Protein AF-A0A9E3AL69-F1 (afdb_monomer_lite)

Secondary structure (DSSP, 8-state):
---HHHHHHHHHHHGGGSSSTTHHHHHHHHHHTT-SEEEEEE--TT--GGGSEEEEEE----TTHHHHIIIIIGGG-S--TTT----

Foldseek 3Di:
DDDLVVVLVVLVVCQVVDVVGSQVNQVSVCVVVVHQKGKDWADDPPDALVRTDMDMDGHDDPPVVVVVCVPPVVVVPPDPVRPDDDD

Structure (mmCIF, N/CA/C/O backbone):
data_AF-A0A9E3AL69-F1
#
_entry.id   AF-A0A9E3AL69-F1
#
loop_
_atom_site.group_PDB
_atom_site.id
_atom_site.type_symbol
_atom_site.label_atom_id
_atom_site.label_alt_id
_atom_site.label_comp_id
_atom_site.label_asym_id
_atom_site.label_entity_id
_atom_site.label_seq_id
_atom_site.pdbx_PDB_ins_code
_atom_site.Cartn_x
_atom_site.Cartn_y
_atom_site.Cartn_z
_atom_site.occupancy
_atom_site.B_iso_or_equiv
_atom_site.auth_seq_id
_atom_site.auth_comp_id
_atom_site.auth_asym_id
_atom_site.auth_atom_id
_atom_site.pdbx_PDB_model_num
ATOM 1 N N . MET A 1 1 ? -25.761 3.266 6.705 1.00 46.56 1 MET A N 1
ATOM 2 C CA . MET A 1 1 ? -25.556 1.807 6.652 1.00 46.56 1 MET A CA 1
ATOM 3 C C . MET A 1 1 ? -24.163 1.695 6.091 1.00 46.56 1 MET A C 1
ATOM 5 O O . MET A 1 1 ? -23.998 2.017 4.929 1.00 46.56 1 MET A O 1
ATOM 9 N N . ASP A 1 2 ? -23.172 1.443 6.938 1.00 63.81 2 ASP A N 1
ATOM 10 C CA . ASP A 1 2 ? -21.770 1.483 6.518 1.00 63.81 2 ASP A CA 1
ATOM 11 C C . ASP A 1 2 ? -21.382 0.073 6.086 1.00 63.81 2 ASP A C 1
ATOM 13 O O . ASP A 1 2 ? -20.918 -0.721 6.903 1.00 63.81 2 ASP A O 1
ATOM 17 N N . ASP A 1 3 ? -21.670 -0.276 4.830 1.00 84.25 3 ASP A N 1
ATOM 18 C CA . ASP A 1 3 ? -21.121 -1.491 4.235 1.00 84.25 3 ASP A CA 1
ATOM 19 C C . ASP A 1 3 ? -19.604 -1.282 4.045 1.00 84.25 3 ASP A C 1
ATOM 21 O O . ASP A 1 3 ? -19.199 -0.385 3.295 1.00 84.25 3 ASP A O 1
ATOM 25 N N . PRO A 1 4 ? -18.738 -2.076 4.706 1.00 81.94 4 PRO A N 1
ATOM 26 C CA . PRO A 1 4 ? -17.290 -1.969 4.542 1.00 81.94 4 PRO A CA 1
ATOM 27 C C . PRO A 1 4 ? -16.839 -2.110 3.084 1.00 81.94 4 PRO A C 1
ATOM 29 O O . PRO A 1 4 ? -15.812 -1.551 2.699 1.00 81.94 4 PRO A O 1
ATOM 32 N N . PHE A 1 5 ? -17.599 -2.844 2.267 1.00 87.56 5 PHE A N 1
ATOM 33 C CA . PHE A 1 5 ? -17.310 -2.992 0.849 1.00 87.56 5 PHE A CA 1
ATOM 34 C C . PHE A 1 5 ? -17.629 -1.714 0.063 1.00 87.56 5 PHE A C 1
ATOM 36 O O . PHE A 1 5 ? -16.813 -1.276 -0.745 1.00 87.56 5 PHE A O 1
ATOM 43 N N . GLU A 1 6 ? -18.759 -1.062 0.342 1.00 90.94 6 GLU A N 1
ATOM 44 C CA . GLU A 1 6 ? -19.118 0.228 -0.260 1.00 90.94 6 GLU A CA 1
ATOM 45 C C . GLU A 1 6 ? -18.091 1.317 0.087 1.00 90.94 6 GLU A C 1
ATOM 47 O O . GLU A 1 6 ? -17.629 2.040 -0.798 1.00 90.94 6 GLU A O 1
ATOM 52 N N . ALA A 1 7 ? -17.645 1.373 1.346 1.00 88.81 7 ALA A N 1
ATOM 53 C CA . ALA A 1 7 ? -16.581 2.284 1.772 1.00 88.81 7 ALA A CA 1
ATOM 54 C C . ALA A 1 7 ? -15.272 2.049 0.994 1.00 88.81 7 ALA A C 1
ATOM 56 O O . ALA A 1 7 ? -14.623 3.002 0.557 1.00 88.81 7 ALA A O 1
ATOM 57 N N . LEU A 1 8 ? -14.913 0.783 0.757 1.00 92.88 8 LEU A N 1
ATOM 58 C CA . LEU A 1 8 ? -13.725 0.426 -0.016 1.00 92.88 8 LEU A CA 1
ATOM 59 C C . LEU A 1 8 ? -13.849 0.830 -1.494 1.00 92.88 8 LEU A C 1
ATOM 61 O O . LEU A 1 8 ? -12.877 1.309 -2.080 1.00 92.88 8 LEU A O 1
ATOM 65 N N . LEU A 1 9 ? -15.034 0.677 -2.096 1.00 93.88 9 LEU A N 1
ATOM 66 C CA . LEU A 1 9 ? -15.299 1.119 -3.469 1.00 93.88 9 LEU A CA 1
ATOM 67 C C . LEU A 1 9 ? -15.200 2.642 -3.606 1.00 93.88 9 LEU A C 1
ATOM 69 O O . LEU A 1 9 ? -14.591 3.131 -4.558 1.00 93.88 9 LEU A O 1
ATOM 73 N N . LEU A 1 10 ? -15.735 3.392 -2.641 1.00 93.31 10 LEU A N 1
ATOM 74 C CA . LEU A 1 10 ? -15.629 4.853 -2.611 1.00 93.31 10 LEU A CA 1
ATOM 75 C C . LEU A 1 10 ? -14.173 5.314 -2.465 1.00 93.31 10 LEU A C 1
ATOM 77 O O . LEU A 1 10 ? -13.748 6.240 -3.164 1.00 93.31 10 LEU A O 1
ATOM 81 N N . ALA A 1 11 ? -13.392 4.639 -1.616 1.00 92.94 11 ALA A N 1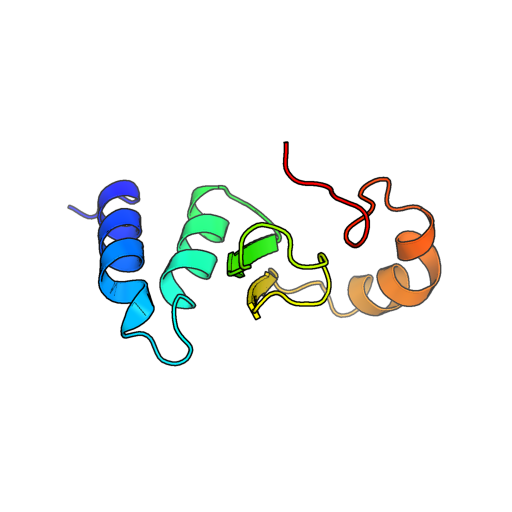
ATOM 82 C CA . ALA A 1 11 ? -11.963 4.897 -1.464 1.00 92.94 11 ALA A CA 1
ATOM 83 C C . ALA A 1 11 ? -11.184 4.571 -2.750 1.00 92.94 11 ALA A C 1
ATOM 85 O O . ALA A 1 11 ? -10.305 5.331 -3.149 1.00 92.94 11 ALA A O 1
ATOM 86 N N . ALA A 1 12 ? -11.532 3.485 -3.449 1.00 94.00 12 ALA A N 1
ATOM 87 C CA . ALA A 1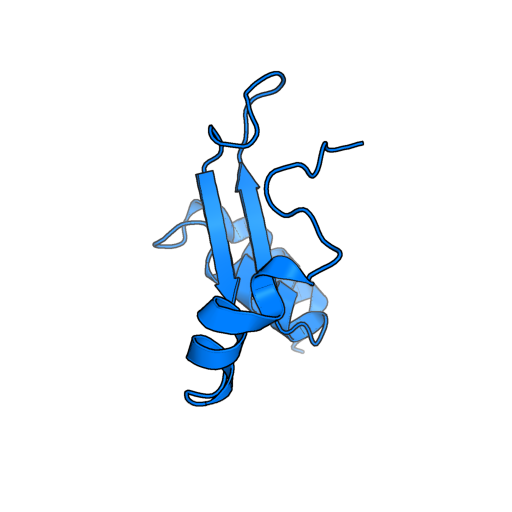 12 ? -10.940 3.153 -4.744 1.00 94.00 12 ALA A CA 1
ATOM 88 C C . ALA A 1 12 ? -11.281 4.201 -5.817 1.00 94.00 12 ALA A C 1
ATOM 90 O O . ALA A 1 12 ? -10.414 4.614 -6.582 1.00 94.00 12 ALA A O 1
ATOM 91 N N . GLN A 1 13 ? -12.531 4.666 -5.864 1.00 96.06 13 GLN A N 1
ATOM 92 C CA . GLN A 1 13 ? -12.962 5.687 -6.819 1.00 96.06 13 GLN A CA 1
ATOM 93 C C . GLN A 1 13 ? -12.278 7.038 -6.566 1.00 96.06 13 GLN A C 1
ATOM 95 O O . GLN A 1 13 ? -11.882 7.717 -7.512 1.00 96.06 13 GLN A O 1
ATOM 100 N N . SER A 1 14 ? -12.133 7.419 -5.296 1.00 94.94 14 SER A N 1
ATOM 101 C CA . SER A 1 14 ? -11.544 8.702 -4.888 1.00 94.94 14 SER A CA 1
ATOM 102 C C . SER A 1 14 ? -10.017 8.671 -4.832 1.00 94.94 14 SER A C 1
ATOM 104 O O . SER A 1 14 ? -9.393 9.723 -4.774 1.00 94.94 14 SER A O 1
ATOM 106 N N . GLY A 1 15 ? -9.407 7.485 -4.910 1.00 94.00 15 GLY A N 1
ATOM 107 C CA . GLY A 1 15 ? -7.974 7.268 -4.730 1.00 94.00 15 GLY A CA 1
ATOM 108 C C . GLY A 1 15 ? -7.052 8.215 -5.511 1.00 94.00 15 GLY A C 1
ATOM 109 O O . GLY A 1 15 ? -6.126 8.750 -4.903 1.00 94.00 15 GLY A O 1
ATOM 110 N N . PRO A 1 16 ? -7.277 8.515 -6.808 1.00 95.25 16 PRO A N 1
ATOM 111 C CA . PRO A 1 16 ? -6.455 9.484 -7.541 1.00 95.25 16 PRO A CA 1
ATOM 112 C C . PRO A 1 16 ? -6.459 10.909 -6.967 1.00 95.25 16 PRO A C 1
ATOM 114 O O . PRO A 1 16 ? -5.565 11.684 -7.295 1.00 95.25 16 PRO A O 1
ATOM 117 N N . LEU A 1 17 ? -7.480 11.263 -6.179 1.00 95.94 17 LEU A N 1
ATOM 118 C CA . LEU A 1 17 ? -7.694 12.592 -5.602 1.00 95.94 17 LEU A CA 1
ATOM 119 C C . LEU A 1 17 ? -7.138 12.720 -4.173 1.00 95.94 17 LEU A C 1
ATOM 121 O O . LEU A 1 17 ? -7.087 13.835 -3.655 1.00 95.94 17 LEU A O 1
ATOM 125 N N . ASP A 1 18 ? -6.741 11.612 -3.537 1.00 93.31 18 ASP A N 1
ATOM 126 C CA . ASP A 1 18 ? -6.105 11.632 -2.217 1.00 93.31 18 ASP A CA 1
ATOM 127 C C . ASP A 1 18 ? -4.748 12.363 -2.260 1.00 93.31 18 ASP A C 1
ATOM 129 O O . ASP A 1 18 ? -4.053 12.368 -3.278 1.00 93.31 18 ASP A O 1
ATOM 133 N N . ASP A 1 19 ? -4.320 12.897 -1.111 1.00 89.38 19 ASP A N 1
ATOM 134 C CA . ASP A 1 19 ? -2.963 13.414 -0.905 1.00 89.38 19 ASP A CA 1
ATOM 135 C C . ASP A 1 19 ? -2.269 12.691 0.274 1.00 89.38 19 ASP A C 1
ATOM 137 O O . ASP A 1 19 ? -2.612 12.921 1.443 1.00 89.38 19 ASP A O 1
ATOM 141 N N . PRO A 1 20 ? -1.308 11.779 0.017 1.00 89.69 20 PRO A N 1
ATOM 142 C CA . PRO A 1 20 ? -0.886 11.274 -1.294 1.00 89.69 20 PRO A C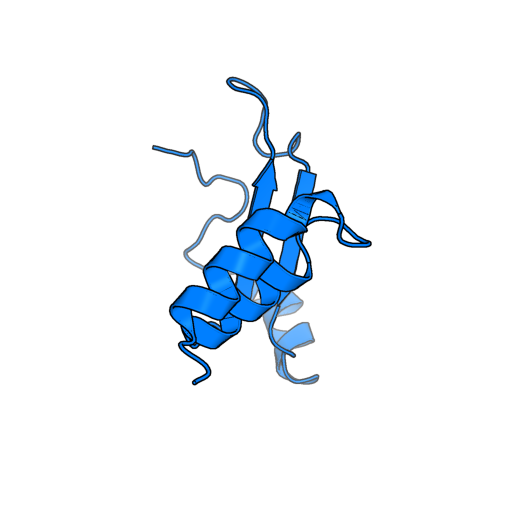A 1
ATOM 143 C C . PRO A 1 20 ? -1.934 10.346 -1.951 1.00 89.69 20 PRO A C 1
ATOM 145 O O . PRO A 1 20 ? -2.692 9.696 -1.222 1.00 89.69 20 PRO A O 1
ATOM 148 N N . PRO A 1 21 ? -1.930 10.198 -3.296 1.00 93.69 21 PRO A N 1
ATOM 149 C CA . PRO A 1 21 ? -2.897 9.371 -4.015 1.00 93.69 21 PRO A CA 1
ATOM 150 C C . PRO A 1 21 ? -2.974 7.936 -3.491 1.00 93.69 21 PRO A C 1
ATOM 152 O O . PRO A 1 21 ? -1.953 7.320 -3.176 1.00 93.69 21 PRO A O 1
ATOM 155 N N . TRP A 1 22 ? -4.188 7.387 -3.465 1.00 95.50 22 TRP A N 1
ATOM 156 C CA . TRP A 1 22 ? -4.527 6.009 -3.092 1.00 95.50 22 TRP A CA 1
ATOM 157 C C . TRP A 1 22 ? -4.259 5.633 -1.637 1.00 95.50 22 TRP A C 1
ATOM 159 O O . TRP A 1 22 ? -4.377 4.461 -1.267 1.00 95.50 22 TRP A O 1
ATOM 169 N N . ARG A 1 23 ? -3.898 6.598 -0.791 1.00 93.62 23 ARG A N 1
ATOM 170 C CA . ARG A 1 23 ? -3.564 6.329 0.605 1.00 93.62 23 ARG A CA 1
ATOM 171 C C . ARG A 1 23 ? -4.748 5.768 1.383 1.00 93.62 23 ARG A C 1
ATOM 173 O O . ARG A 1 23 ? -4.551 4.807 2.130 1.00 93.62 23 ARG A O 1
ATOM 180 N N . ALA A 1 24 ? -5.940 6.349 1.231 1.00 93.88 24 ALA A N 1
ATOM 181 C CA . ALA A 1 24 ? -7.117 5.893 1.966 1.00 93.88 24 ALA A CA 1
ATOM 182 C C . ALA A 1 24 ? -7.475 4.464 1.550 1.00 93.88 24 ALA A C 1
ATOM 184 O O . ALA A 1 24 ? -7.550 3.574 2.396 1.00 93.88 24 ALA A O 1
ATOM 185 N N . PHE A 1 25 ? -7.537 4.220 0.238 1.00 95.75 25 PHE A N 1
ATOM 186 C CA . PHE A 1 25 ? -7.823 2.901 -0.320 1.00 95.75 25 PHE A CA 1
ATOM 187 C C . PHE A 1 25 ? -6.884 1.808 0.206 1.00 95.75 25 PHE A C 1
ATOM 189 O O . PHE A 1 25 ? -7.350 0.771 0.672 1.00 95.75 25 PHE A O 1
ATOM 196 N N . VAL A 1 26 ? -5.564 2.030 0.176 1.00 95.19 26 VAL A N 1
ATOM 197 C CA . VAL A 1 26 ? -4.592 1.026 0.646 1.00 95.19 26 VAL A CA 1
ATOM 198 C C . VAL A 1 26 ? -4.744 0.760 2.150 1.00 95.19 26 VAL A C 1
ATOM 200 O O . VAL A 1 26 ? -4.616 -0.388 2.582 1.00 95.19 26 VAL A O 1
ATOM 203 N N . SER A 1 27 ? -5.056 1.786 2.949 1.00 93.06 27 SER A N 1
ATOM 204 C CA . SER A 1 27 ? -5.269 1.616 4.391 1.00 93.06 27 SER A CA 1
ATOM 205 C C . SER A 1 27 ? -6.565 0.872 4.710 1.00 93.06 27 SER A C 1
ATOM 207 O O . SER A 1 27 ? -6.570 -0.036 5.547 1.00 93.06 27 SER A O 1
ATOM 209 N N . ASP A 1 28 ? -7.651 1.203 4.017 1.00 93.75 28 ASP A N 1
ATOM 210 C CA . ASP A 1 28 ? -8.951 0.575 4.233 1.00 93.75 28 ASP A CA 1
ATOM 211 C C . ASP A 1 28 ? -8.971 -0.865 3.719 1.00 93.75 28 ASP A C 1
ATOM 213 O O . ASP A 1 28 ? -9.477 -1.745 4.415 1.00 93.75 28 ASP A O 1
ATOM 217 N N . LEU A 1 29 ? -8.306 -1.150 2.593 1.00 93.94 29 LEU A N 1
ATOM 218 C CA . LEU A 1 29 ? -8.090 -2.515 2.107 1.00 93.94 29 LEU A CA 1
ATOM 219 C C . LEU A 1 29 ? -7.374 -3.367 3.159 1.00 93.94 29 LEU A C 1
ATOM 221 O O . LEU A 1 29 ? -7.810 -4.478 3.470 1.00 93.94 29 LEU A O 1
ATOM 225 N N . ARG A 1 30 ? -6.288 -2.841 3.742 1.00 93.06 30 ARG A N 1
ATOM 226 C CA . ARG A 1 30 ? -5.548 -3.544 4.794 1.00 93.06 30 ARG A CA 1
ATOM 227 C C . ARG A 1 30 ? -6.452 -3.870 5.979 1.00 93.06 30 ARG A C 1
ATOM 229 O O . ARG A 1 30 ? -6.420 -4.995 6.474 1.00 93.06 30 ARG A O 1
ATOM 236 N N . ARG A 1 31 ? -7.230 -2.892 6.452 1.00 91.12 31 ARG A N 1
ATOM 237 C CA . ARG A 1 31 ? -8.136 -3.062 7.598 1.00 91.12 31 ARG A CA 1
ATOM 238 C C . ARG A 1 31 ? -9.236 -4.076 7.295 1.00 91.12 31 ARG A C 1
ATOM 240 O O . ARG A 1 31 ? -9.463 -4.956 8.118 1.00 91.12 31 ARG A O 1
ATOM 247 N N . ALA A 1 32 ? -9.859 -3.988 6.120 1.00 91.44 32 ALA A N 1
ATOM 248 C CA . ALA A 1 32 ? -10.928 -4.886 5.691 1.00 91.44 32 ALA A CA 1
ATOM 249 C C . ALA A 1 32 ? -10.468 -6.350 5.616 1.00 91.44 32 ALA A C 1
ATOM 251 O O . ALA A 1 32 ? -11.216 -7.253 5.981 1.00 91.44 32 ALA A O 1
ATOM 252 N N . LEU A 1 33 ? -9.221 -6.587 5.199 1.00 90.06 33 LEU A N 1
ATOM 253 C CA . LEU A 1 33 ? -8.634 -7.927 5.116 1.00 90.06 33 LEU A CA 1
ATOM 254 C C . LEU A 1 33 ? -7.979 -8.404 6.423 1.00 90.06 33 LEU A C 1
ATOM 256 O O . LEU A 1 33 ? -7.439 -9.508 6.461 1.00 90.06 33 LEU A O 1
ATOM 260 N N . GLY A 1 34 ? -7.972 -7.588 7.484 1.00 88.06 34 GLY A N 1
ATOM 261 C CA . GLY A 1 34 ? -7.256 -7.906 8.725 1.00 88.06 34 GLY A CA 1
ATOM 262 C C . GLY A 1 34 ? -5.739 -8.044 8.533 1.00 88.06 34 GLY A C 1
ATOM 263 O O . GLY A 1 34 ? -5.081 -8.780 9.266 1.00 88.06 34 GLY A O 1
ATOM 264 N N . GLY A 1 35 ? -5.181 -7.373 7.523 1.00 84.12 35 GLY A N 1
ATOM 265 C CA . GLY A 1 35 ? -3.774 -7.468 7.155 1.00 84.12 35 GLY A CA 1
ATOM 266 C C . GLY A 1 35 ? -2.852 -6.607 8.022 1.00 84.12 35 GLY A C 1
ATOM 267 O O . GLY A 1 35 ? -3.212 -5.533 8.514 1.00 84.12 35 GLY A O 1
ATOM 268 N N . ASN A 1 36 ? -1.596 -7.040 8.132 1.00 84.88 36 ASN A N 1
ATOM 269 C CA . ASN A 1 36 ? -0.527 -6.263 8.773 1.00 84.88 36 ASN A CA 1
ATOM 270 C C . ASN A 1 36 ? 0.239 -5.376 7.782 1.00 84.88 36 ASN A C 1
ATOM 272 O O . ASN A 1 36 ? 1.052 -4.549 8.185 1.00 84.88 36 ASN A O 1
ATOM 276 N N . PHE A 1 37 ? -0.005 -5.539 6.486 1.00 84.31 37 PHE A N 1
ATOM 277 C CA . PHE A 1 37 ? 0.635 -4.773 5.427 1.00 84.31 37 PHE A CA 1
ATOM 278 C C . PHE A 1 37 ? -0.253 -4.791 4.185 1.00 84.31 37 PHE A C 1
ATOM 280 O O . PHE A 1 37 ? -0.843 -5.822 3.871 1.00 84.31 37 PHE A O 1
ATOM 287 N N . ALA A 1 38 ? -0.326 -3.668 3.478 1.00 90.81 38 ALA A N 1
ATOM 288 C CA . ALA A 1 38 ? -0.852 -3.606 2.121 1.00 90.81 38 ALA A CA 1
ATOM 289 C C . ALA A 1 38 ? -0.022 -2.625 1.291 1.00 90.81 38 ALA A C 1
ATOM 291 O O . ALA A 1 38 ? 0.484 -1.624 1.810 1.00 90.81 38 ALA A O 1
ATOM 292 N N . ASN A 1 39 ? 0.105 -2.898 -0.003 1.00 89.81 39 ASN A N 1
ATOM 293 C CA . ASN A 1 39 ? 0.681 -1.969 -0.960 1.00 89.81 39 ASN A CA 1
ATOM 294 C C . ASN A 1 39 ? -0.079 -1.983 -2.291 1.00 89.81 39 ASN A C 1
ATOM 296 O O . ASN A 1 39 ? -0.760 -2.942 -2.639 1.00 89.81 39 ASN A O 1
ATOM 300 N N . LEU A 1 40 ? 0.060 -0.888 -3.030 1.00 91.50 40 LEU A N 1
ATOM 301 C CA . LEU A 1 40 ? -0.409 -0.719 -4.396 1.00 91.50 40 LEU A CA 1
ATOM 302 C C . LEU A 1 40 ? 0.769 -0.227 -5.235 1.00 91.50 40 LEU A C 1
ATOM 304 O O . LEU A 1 40 ? 1.428 0.748 -4.868 1.00 91.50 40 LEU A O 1
ATOM 308 N N . ILE A 1 41 ? 1.053 -0.918 -6.339 1.00 88.56 41 ILE A N 1
ATOM 309 C CA . ILE A 1 41 ? 2.197 -0.628 -7.207 1.00 88.56 41 ILE A CA 1
ATOM 310 C C . ILE A 1 41 ? 1.681 -0.250 -8.593 1.00 88.56 41 ILE A C 1
ATOM 312 O O . ILE A 1 41 ? 1.068 -1.067 -9.277 1.00 88.56 41 ILE A O 1
ATOM 316 N N . PHE A 1 42 ? 1.985 0.968 -9.032 1.00 88.25 42 PHE A N 1
ATOM 317 C CA . PHE A 1 42 ? 1.781 1.400 -10.410 1.00 88.25 42 PHE A CA 1
ATOM 318 C C . PHE A 1 42 ? 3.067 1.197 -11.190 1.00 88.25 42 PHE A C 1
ATOM 320 O O . PHE A 1 42 ? 4.098 1.797 -10.880 1.00 88.25 42 PHE A O 1
ATOM 327 N N . ARG A 1 43 ? 3.012 0.363 -12.225 1.00 87.81 43 ARG A N 1
ATOM 328 C CA . ARG A 1 43 ? 4.161 0.076 -13.079 1.00 87.81 43 ARG A CA 1
ATOM 329 C C . ARG A 1 43 ? 3.720 -0.046 -14.531 1.00 87.81 43 ARG A C 1
ATOM 331 O O . ARG A 1 43 ? 2.657 -0.591 -14.817 1.00 87.81 43 ARG A O 1
ATOM 338 N N . ARG A 1 44 ? 4.543 0.458 -15.451 1.00 87.38 44 ARG A N 1
ATOM 339 C CA . ARG A 1 44 ? 4.330 0.267 -16.892 1.00 87.38 44 ARG A CA 1
ATOM 340 C C . ARG A 1 44 ? 4.569 -1.195 -17.266 1.00 87.38 44 ARG A C 1
ATOM 342 O O . ARG A 1 44 ? 5.438 -1.851 -16.694 1.00 87.38 44 ARG A O 1
ATOM 349 N N . ALA A 1 45 ? 3.838 -1.692 -18.258 1.00 84.31 45 ALA A N 1
ATOM 350 C CA . ALA A 1 45 ? 4.103 -3.015 -18.810 1.00 84.31 45 ALA A CA 1
ATOM 351 C C . ALA A 1 45 ? 5.560 -3.101 -19.310 1.00 84.31 45 ALA A C 1
ATOM 353 O O . ALA A 1 45 ? 6.035 -2.192 -19.990 1.00 84.31 45 ALA A O 1
ATOM 354 N N . GLY A 1 46 ? 6.269 -4.171 -18.937 1.00 81.81 46 GLY A N 1
ATOM 355 C CA . GLY A 1 46 ? 7.670 -4.405 -19.313 1.00 81.81 46 GLY A CA 1
ATOM 356 C C . GLY A 1 46 ? 8.731 -3.660 -18.489 1.00 81.81 46 GLY A C 1
ATOM 357 O O . GLY A 1 46 ? 9.912 -3.925 -18.682 1.00 81.81 46 GLY A O 1
ATOM 358 N N . ALA A 1 47 ? 8.350 -2.769 -17.567 1.00 81.38 47 ALA A N 1
ATOM 359 C CA . ALA A 1 47 ? 9.304 -2.071 -16.701 1.00 81.38 47 ALA A CA 1
ATOM 360 C C . ALA A 1 47 ? 9.843 -2.976 -15.577 1.00 81.38 47 ALA A C 1
ATOM 362 O O . ALA A 1 47 ? 9.146 -3.883 -15.096 1.00 81.38 47 ALA A O 1
ATOM 363 N N . ALA A 1 48 ? 11.067 -2.710 -15.111 1.00 78.88 48 ALA A N 1
ATOM 364 C CA . ALA A 1 48 ? 11.670 -3.478 -14.021 1.00 78.88 48 ALA A CA 1
ATOM 365 C C . ALA A 1 48 ? 10.870 -3.304 -12.708 1.00 78.88 48 ALA A C 1
ATOM 367 O O . ALA A 1 48 ? 10.237 -2.263 -12.511 1.00 78.88 48 ALA A O 1
ATOM 368 N N . PRO A 1 49 ? 10.859 -4.287 -11.782 1.00 70.81 49 PRO A N 1
ATOM 369 C CA . PRO A 1 49 ? 10.134 -4.166 -10.508 1.00 70.81 49 PRO A CA 1
ATOM 370 C C . PRO A 1 49 ? 10.505 -2.915 -9.695 1.00 70.81 49 PRO A C 1
ATOM 372 O O . PRO A 1 49 ? 9.650 -2.332 -9.034 1.00 70.81 49 PRO A O 1
ATOM 375 N N . SER A 1 50 ? 11.758 -2.465 -9.799 1.00 76.31 50 SER A N 1
ATOM 376 C CA . SER A 1 50 ? 12.278 -1.259 -9.147 1.00 76.31 50 SER A CA 1
ATOM 377 C C . SER A 1 50 ? 11.767 0.063 -9.735 1.00 76.31 50 SER A C 1
ATOM 379 O O . SER A 1 50 ? 11.985 1.108 -9.135 1.00 76.31 50 SER A O 1
ATOM 381 N N . GLU A 1 51 ? 11.108 0.045 -10.897 1.00 77.81 51 GLU A N 1
ATOM 382 C CA . GLU A 1 51 ? 10.691 1.245 -11.644 1.00 77.81 51 GLU A CA 1
ATOM 383 C C . GLU A 1 51 ? 9.210 1.616 -11.419 1.00 77.81 51 GLU A C 1
ATOM 385 O O . GLU A 1 51 ? 8.637 2.415 -12.162 1.00 77.81 51 GLU A O 1
ATOM 390 N N . GLY A 1 52 ? 8.562 1.021 -10.412 1.00 81.62 52 GLY A N 1
ATOM 391 C CA . GLY A 1 52 ? 7.173 1.304 -10.046 1.00 81.62 52 GLY A CA 1
ATOM 392 C C . GLY A 1 52 ? 7.020 2.396 -8.983 1.00 81.62 52 GLY A C 1
ATOM 393 O O . GLY A 1 52 ? 7.877 2.578 -8.120 1.00 81.62 52 GLY A O 1
ATOM 394 N N . ILE A 1 53 ? 5.878 3.085 -8.999 1.00 85.25 53 ILE A N 1
ATOM 395 C CA . ILE A 1 53 ? 5.443 3.943 -7.888 1.00 85.25 53 ILE A CA 1
ATOM 396 C C . ILE A 1 53 ? 4.688 3.062 -6.894 1.00 85.25 53 ILE A C 1
ATOM 398 O O . ILE A 1 53 ? 3.730 2.392 -7.277 1.00 85.25 53 ILE A O 1
ATOM 402 N N . MET A 1 54 ? 5.106 3.065 -5.627 1.00 87.00 54 MET A N 1
ATOM 403 C CA . MET A 1 54 ? 4.508 2.241 -4.576 1.00 87.00 54 MET A CA 1
ATOM 404 C C . MET A 1 54 ? 3.834 3.100 -3.507 1.00 87.00 54 MET A C 1
ATOM 406 O O . MET A 1 54 ? 4.480 3.922 -2.858 1.00 87.00 54 MET A O 1
ATOM 410 N N . VAL A 1 55 ? 2.554 2.831 -3.266 1.00 90.12 55 VAL A N 1
ATOM 411 C CA . VAL A 1 55 ? 1.809 3.292 -2.089 1.00 90.12 55 VAL A CA 1
ATOM 412 C C . VAL A 1 55 ? 1.762 2.133 -1.101 1.00 90.12 55 VAL A C 1
ATOM 414 O O . VAL A 1 55 ? 1.470 1.008 -1.495 1.00 90.12 55 VAL A O 1
ATOM 417 N N . ARG A 1 56 ? 2.087 2.368 0.172 1.00 89.88 56 ARG A N 1
ATOM 418 C CA . ARG A 1 56 ? 2.145 1.315 1.198 1.00 89.88 56 ARG A CA 1
ATOM 419 C C . ARG A 1 56 ? 1.526 1.785 2.505 1.00 89.88 56 ARG A C 1
ATOM 421 O O . ARG A 1 56 ? 1.816 2.894 2.949 1.00 89.88 56 ARG A O 1
ATOM 428 N N . ASP A 1 57 ? 0.752 0.912 3.134 1.00 88.94 57 ASP A N 1
ATOM 429 C CA . ASP A 1 57 ? 0.250 1.079 4.497 1.00 88.94 57 ASP A CA 1
ATOM 430 C C . ASP A 1 57 ? 0.713 -0.122 5.334 1.00 88.94 57 ASP A C 1
ATOM 432 O O . ASP A 1 57 ? 0.079 -1.179 5.314 1.00 88.94 57 ASP A O 1
ATOM 436 N N . PRO A 1 58 ? 1.858 -0.033 6.029 1.00 85.38 58 PRO A N 1
ATOM 437 C CA . PRO A 1 58 ? 2.211 -1.017 7.039 1.00 85.38 58 PRO A CA 1
ATOM 438 C C . PRO A 1 58 ? 1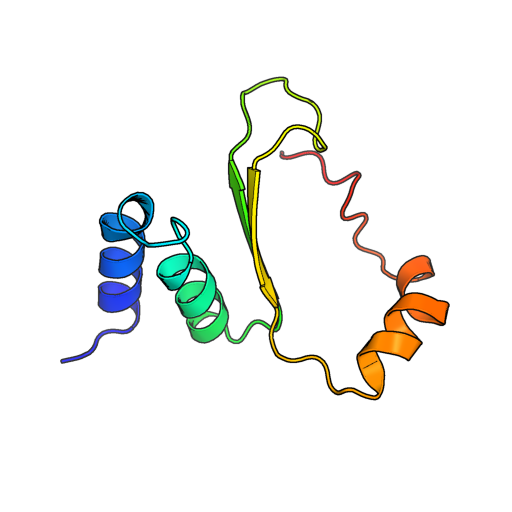.364 -0.784 8.294 1.00 85.38 58 PRO A C 1
ATOM 440 O O . PRO A 1 58 ? 1.228 0.348 8.761 1.00 85.38 58 PRO A O 1
ATOM 443 N N . ALA A 1 59 ? 0.860 -1.854 8.908 1.00 82.69 59 ALA A N 1
ATOM 444 C CA . ALA A 1 59 ? 0.417 -1.764 10.290 1.00 82.69 59 ALA A CA 1
ATOM 445 C C . ALA A 1 59 ? 1.607 -1.336 11.173 1.00 82.69 59 ALA A C 1
ATOM 447 O O . ALA A 1 59 ? 2.762 -1.639 10.843 1.00 82.69 59 ALA A O 1
ATOM 448 N N . PRO A 1 60 ? 1.361 -0.645 12.298 1.00 78.06 60 PRO A N 1
ATOM 449 C CA . PRO A 1 60 ? 2.415 -0.329 13.246 1.00 78.06 60 PRO A CA 1
ATOM 450 C C . PRO A 1 60 ? 3.093 -1.623 13.710 1.00 78.06 60 PRO A C 1
ATOM 452 O O . PRO A 1 60 ? 2.528 -2.412 14.465 1.00 78.06 60 PRO A O 1
ATOM 455 N N . LEU A 1 61 ? 4.314 -1.858 13.233 1.00 72.31 61 LEU A N 1
ATOM 456 C CA . LEU A 1 61 ? 5.204 -2.840 13.836 1.00 72.31 61 LEU A CA 1
ATOM 457 C C . LEU A 1 61 ? 5.556 -2.329 15.227 1.00 72.31 61 LEU A C 1
ATOM 459 O O . LEU A 1 61 ? 5.891 -1.155 15.373 1.00 72.31 61 LEU A O 1
ATOM 463 N N . SER A 1 62 ? 5.507 -3.204 16.231 1.00 76.56 62 SER A N 1
ATOM 464 C CA . SER A 1 62 ? 5.987 -2.823 17.557 1.00 76.56 62 SER A CA 1
ATOM 465 C C . SER A 1 62 ? 7.442 -2.360 17.464 1.00 76.56 62 SER A C 1
ATOM 467 O O . SER A 1 62 ? 8.234 -2.923 16.697 1.00 76.56 62 SER A O 1
ATOM 469 N N . ASP A 1 63 ? 7.813 -1.369 18.276 1.00 77.69 63 ASP A N 1
ATOM 470 C CA . ASP A 1 63 ? 9.177 -0.816 18.303 1.00 77.69 63 ASP A CA 1
ATOM 471 C C . ASP A 1 63 ? 10.239 -1.891 18.577 1.00 77.69 63 ASP A C 1
ATOM 473 O O . ASP A 1 63 ? 11.399 -1.754 18.201 1.00 77.69 63 ASP A O 1
ATOM 477 N N . ARG A 1 64 ? 9.825 -3.014 19.175 1.00 80.56 64 ARG A N 1
ATOM 478 C CA . ARG A 1 64 ? 10.660 -4.192 19.403 1.00 80.56 64 ARG A CA 1
ATOM 479 C C . ARG A 1 64 ? 10.861 -5.049 18.150 1.00 80.56 64 ARG A C 1
ATOM 481 O O . ARG A 1 64 ? 11.946 -5.589 17.961 1.00 80.56 64 ARG A O 1
ATOM 488 N N . LEU A 1 65 ? 9.831 -5.230 17.321 1.00 78.12 65 LEU A N 1
ATOM 489 C CA . LEU A 1 65 ? 9.887 -6.125 16.158 1.00 78.12 65 LEU A CA 1
ATOM 490 C C . LEU A 1 65 ? 10.600 -5.498 14.962 1.00 78.12 65 LEU A C 1
ATOM 492 O O . LEU A 1 65 ? 11.248 -6.218 14.209 1.00 78.12 65 LEU A O 1
ATOM 496 N N . ARG A 1 66 ? 10.515 -4.175 14.793 1.00 77.25 66 ARG A N 1
ATOM 497 C CA . ARG A 1 66 ? 11.148 -3.471 13.670 1.00 77.25 66 ARG A CA 1
ATOM 498 C C . ARG A 1 66 ? 12.673 -3.702 13.569 1.00 77.25 66 ARG A C 1
ATOM 500 O O . ARG A 1 66 ? 13.103 -4.117 12.493 1.00 77.25 66 ARG A O 1
ATOM 507 N N . PRO A 1 67 ? 13.489 -3.492 14.623 1.00 82.19 67 PRO A N 1
ATOM 508 C CA . PRO A 1 67 ? 14.929 -3.760 14.551 1.00 82.19 67 PRO A CA 1
ATOM 509 C C . PRO A 1 67 ? 15.230 -5.256 14.390 1.00 82.19 67 PRO A C 1
ATOM 511 O O . PRO A 1 67 ? 16.032 -5.631 13.542 1.00 82.19 67 PRO A O 1
ATOM 514 N N . LEU A 1 68 ? 14.504 -6.130 15.101 1.00 83.94 68 LEU A N 1
ATOM 515 C CA . LEU A 1 68 ? 14.671 -7.586 14.988 1.00 83.94 68 LEU A CA 1
ATOM 516 C C . LEU A 1 68 ? 14.410 -8.106 13.569 1.00 83.94 68 LEU A C 1
ATOM 518 O O . LEU A 1 68 ? 15.104 -9.007 13.096 1.00 83.94 68 LEU A O 1
ATOM 522 N N . TYR A 1 69 ? 13.411 -7.547 12.885 1.00 78.56 69 TYR A N 1
ATOM 523 C CA . TYR A 1 69 ? 13.131 -7.909 11.505 1.00 78.56 69 TYR A CA 1
ATOM 524 C C . TYR A 1 69 ? 14.267 -7.477 10.576 1.00 78.56 69 TYR A C 1
ATOM 526 O O . TYR A 1 69 ? 14.776 -8.307 9.829 1.00 78.56 69 TYR A O 1
ATOM 534 N N . ALA A 1 70 ? 14.709 -6.220 10.670 1.00 77.12 70 ALA A N 1
ATOM 535 C CA . ALA A 1 70 ? 15.776 -5.686 9.825 1.00 77.12 70 ALA A CA 1
ATOM 536 C C . ALA A 1 70 ? 17.120 -6.415 10.013 1.00 77.12 70 ALA A C 1
ATOM 538 O O . ALA A 1 70 ? 17.828 -6.653 9.041 1.00 77.12 70 ALA A O 1
ATOM 539 N N . GLU A 1 71 ? 17.460 -6.784 11.248 1.00 83.94 71 GLU A N 1
ATOM 540 C CA . GLU A 1 71 ? 18.763 -7.371 11.581 1.00 83.94 71 GLU A CA 1
ATOM 541 C C . GLU A 1 71 ? 18.819 -8.892 11.398 1.00 83.94 71 GLU A C 1
ATOM 543 O O . GLU A 1 71 ? 19.899 -9.445 11.195 1.00 83.94 71 GLU A O 1
ATOM 548 N N . ARG A 1 72 ? 17.678 -9.591 11.504 1.00 81.31 72 ARG A N 1
ATOM 549 C CA . ARG A 1 72 ? 17.670 -11.058 11.607 1.00 81.31 72 ARG A CA 1
ATOM 550 C C . ARG A 1 72 ? 16.624 -11.752 10.747 1.00 81.31 72 ARG A C 1
A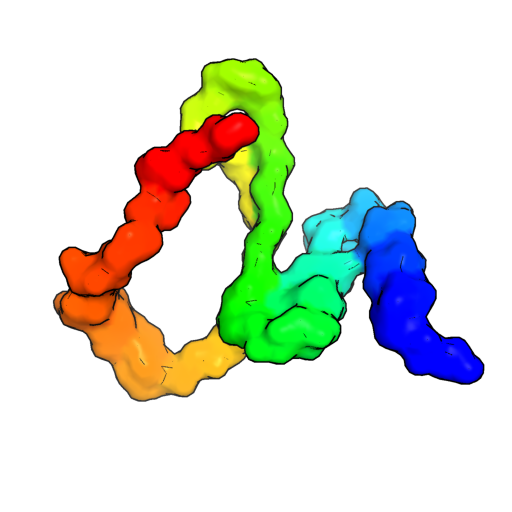TOM 552 O O . ARG A 1 72 ? 16.951 -12.751 10.115 1.00 81.31 72 ARG A O 1
ATOM 559 N N . PHE A 1 73 ? 15.375 -11.289 10.747 1.00 80.81 73 PHE A N 1
ATOM 560 C CA . PHE A 1 73 ? 14.300 -12.033 10.076 1.00 80.81 73 PHE A CA 1
ATOM 561 C C . PHE A 1 73 ? 14.168 -11.725 8.587 1.00 80.81 73 PHE A C 1
ATOM 563 O O . PHE A 1 73 ? 13.703 -12.591 7.858 1.00 80.81 73 PHE A O 1
ATOM 570 N N . PHE A 1 74 ? 14.643 -10.567 8.120 1.00 76.38 74 PHE A N 1
ATOM 571 C CA . PHE A 1 74 ? 14.625 -10.202 6.702 1.00 76.38 74 PHE A CA 1
ATOM 572 C C . PHE A 1 74 ? 15.280 -11.270 5.811 1.00 76.38 74 PHE A C 1
ATOM 574 O O . PHE A 1 74 ? 14.731 -11.630 4.779 1.00 76.38 74 PHE A O 1
ATOM 581 N N . ALA A 1 75 ? 16.415 -11.834 6.239 1.00 76.50 75 ALA A N 1
ATOM 582 C CA . ALA A 1 75 ? 17.129 -12.868 5.486 1.00 76.50 75 ALA A CA 1
ATOM 583 C C . ALA A 1 75 ? 16.414 -14.234 5.460 1.00 76.50 75 ALA A C 1
ATOM 585 O O . ALA A 1 75 ? 16.786 -15.103 4.677 1.00 76.50 75 ALA A O 1
ATOM 586 N N . ALA A 1 76 ? 15.430 -14.438 6.338 1.00 81.00 76 ALA A N 1
ATOM 587 C CA . ALA A 1 76 ? 14.657 -15.670 6.451 1.00 81.00 76 ALA A CA 1
ATOM 588 C C . ALA A 1 76 ? 13.215 -15.516 5.938 1.00 81.00 76 ALA A C 1
ATOM 590 O O . ALA A 1 76 ? 12.459 -16.486 5.995 1.00 81.00 76 ALA A O 1
ATOM 591 N N . ASP A 1 77 ? 12.817 -14.322 5.478 1.00 76.12 77 ASP A N 1
ATOM 592 C CA . ASP A 1 77 ? 11.486 -14.111 4.914 1.00 76.12 77 ASP A CA 1
ATOM 593 C C . ASP A 1 77 ? 11.386 -14.872 3.576 1.00 76.12 77 ASP A C 1
ATOM 595 O O . ASP A 1 77 ? 12.174 -14.610 2.663 1.00 76.12 77 ASP A O 1
ATOM 599 N N . PRO A 1 78 ? 10.456 -15.839 3.443 1.00 74.38 78 PRO A N 1
ATOM 600 C CA . PRO A 1 78 ? 10.299 -16.617 2.220 1.00 74.38 78 PRO A CA 1
ATOM 601 C C . PRO A 1 78 ? 9.690 -15.808 1.070 1.00 74.38 78 PRO A C 1
ATOM 603 O O . PRO A 1 78 ? 9.612 -16.326 -0.042 1.00 74.38 78 PRO A O 1
ATOM 606 N N . ILE A 1 79 ? 9.214 -14.583 1.321 1.00 68.38 79 ILE A N 1
ATOM 607 C CA . ILE A 1 79 ? 8.646 -13.701 0.308 1.00 68.38 79 ILE A CA 1
ATOM 608 C C . ILE A 1 79 ? 9.775 -12.864 -0.304 1.00 68.38 79 ILE A C 1
ATOM 610 O O . ILE A 1 79 ? 10.296 -11.949 0.341 1.00 68.38 79 ILE A O 1
ATOM 614 N N . PRO A 1 80 ? 10.146 -13.101 -1.574 1.00 65.12 80 PRO A N 1
ATOM 615 C CA . PRO A 1 80 ? 11.201 -12.339 -2.215 1.00 65.12 80 PRO A CA 1
ATOM 616 C C . PRO A 1 80 ? 10.623 -11.016 -2.729 1.00 65.12 80 PRO A C 1
ATOM 618 O O . PRO A 1 80 ? 10.384 -10.861 -3.923 1.00 65.12 80 PRO A O 1
ATOM 621 N N . TYR A 1 81 ? 10.376 -10.051 -1.835 1.00 61.44 81 TYR A N 1
ATOM 622 C CA . TYR A 1 81 ? 9.661 -8.797 -2.143 1.00 61.44 81 TYR A CA 1
ATOM 623 C C . TYR A 1 81 ? 10.171 -8.056 -3.394 1.00 61.44 81 TYR A C 1
ATOM 625 O O . TYR A 1 81 ? 9.398 -7.359 -4.047 1.00 61.44 81 TYR A O 1
ATOM 633 N N . PHE A 1 82 ? 11.456 -8.202 -3.737 1.00 53.31 82 PHE A N 1
ATOM 634 C CA . PHE A 1 82 ? 12.080 -7.571 -4.906 1.00 53.31 82 PHE A CA 1
ATOM 635 C C . PHE A 1 82 ? 12.125 -8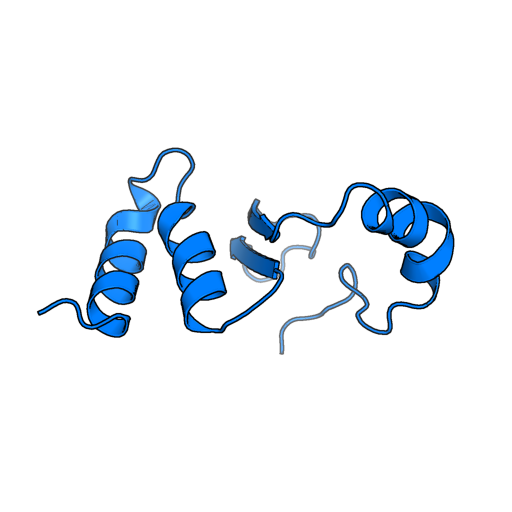.457 -6.163 1.00 53.31 82 PHE A C 1
ATOM 637 O O . PHE A 1 82 ? 12.339 -7.937 -7.255 1.00 53.31 82 PHE A O 1
ATOM 644 N N . GLU A 1 83 ? 11.903 -9.767 -6.029 1.00 54.38 83 GLU A N 1
ATOM 645 C CA . GLU A 1 83 ? 11.940 -10.739 -7.134 1.00 54.38 83 GLU A CA 1
ATOM 646 C C . GLU A 1 83 ? 10.549 -11.269 -7.504 1.00 54.38 83 GLU A C 1
ATOM 648 O O . GLU A 1 83 ? 10.420 -12.059 -8.440 1.00 54.38 83 GLU A O 1
ATOM 653 N N . MET A 1 84 ? 9.494 -10.822 -6.807 1.00 53.16 84 MET A N 1
ATOM 654 C CA . MET A 1 84 ? 8.111 -11.129 -7.170 1.00 53.16 84 MET A CA 1
ATOM 655 C C . MET A 1 84 ? 7.833 -10.653 -8.603 1.00 53.16 84 MET A C 1
ATOM 657 O O . MET A 1 84 ? 7.622 -9.468 -8.877 1.00 53.16 84 MET A O 1
ATOM 661 N N . THR A 1 85 ? 7.838 -11.600 -9.537 1.00 39.12 85 THR A N 1
ATOM 662 C CA . THR A 1 85 ? 7.370 -11.410 -10.908 1.00 39.12 85 THR A CA 1
ATOM 663 C C . THR A 1 85 ? 5.843 -11.488 -10.876 1.00 39.12 85 THR A C 1
ATOM 665 O O . THR A 1 85 ? 5.311 -12.438 -10.300 1.00 39.12 85 THR A O 1
ATOM 668 N N . PRO A 1 86 ? 5.101 -10.514 -11.433 1.00 43.84 86 PRO A N 1
ATOM 669 C CA . PRO A 1 86 ? 3.668 -10.698 -11.608 1.00 43.84 86 PRO A CA 1
ATOM 670 C C . PRO A 1 86 ? 3.444 -11.872 -12.557 1.00 43.84 86 PRO A C 1
ATOM 672 O O . PRO A 1 86 ? 4.149 -11.975 -13.565 1.00 43.84 86 PRO A O 1
ATOM 675 N N . GLY A 1 87 ? 2.488 -12.731 -12.206 1.00 40.47 87 GLY A N 1
ATOM 676 C CA . GLY A 1 87 ? 1.907 -13.683 -13.150 1.00 40.47 87 GLY A CA 1
ATOM 677 C C . GLY A 1 87 ? 1.144 -12.982 -14.264 1.00 40.47 87 GLY A C 1
ATOM 678 O O . GLY A 1 87 ? 0.711 -11.824 -14.051 1.00 40.47 87 GLY A O 1
#

pLDDT: mean 82.22, std 13.05, range [39.12, 96.06]

Sequence (87 aa):
MDDPFEALLLAAQSGPLDDPPWRAFVSDLRRALGGNFANLIFRRAGAAPSEGIMVRDPAPLSDRLRPLYAERFFAADPIPYFEMTPG

Radius of gyration: 15.34 Å; chains: 1; bounding box: 44×30×39 Å